Protein AF-A0A9E5K8C0-F1 (afdb_monomer)

Sequence (61 aa):
MPVYESVPGWEEPLTEIRKYESLPTNFKNYLKFVEEHTGARINLLSTGAGREQVIDLKKAF

Mean predicted aligned error: 3.77 Å

pLDDT: mean 90.74, std 7.51, range [55.69, 97.06]

Structure (mmCIF, N/CA/C/O backbone):
data_AF-A0A9E5K8C0-F1
#
_entry.id   AF-A0A9E5K8C0-F1
#
loop_
_atom_site.group_PDB
_atom_site.id
_atom_site.type_symbol
_atom_site.label_atom_id
_atom_site.label_alt_id
_atom_site.label_comp_id
_atom_site.label_asym_id
_atom_site.label_entity_id
_atom_site.label_seq_id
_atom_site.pdbx_PDB_ins_code
_atom_site.Cartn_x
_atom_site.Cartn_y
_atom_site.Cartn_z
_atom_site.occupancy
_atom_site.B_iso_or_equiv
_atom_site.auth_seq_id
_atom_site.auth_comp_id
_atom_site.auth_asym_id
_atom_site.auth_atom_id
_atom_site.pdbx_PDB_model_num
ATOM 1 N N . MET A 1 1 ? 10.216 -12.870 -21.850 1.00 84.56 1 MET A N 1
ATOM 2 C CA . MET A 1 1 ? 10.143 -13.055 -20.382 1.00 84.56 1 MET A CA 1
ATOM 3 C C . MET A 1 1 ? 9.673 -11.744 -19.767 1.00 84.56 1 MET A C 1
ATOM 5 O O . MET A 1 1 ? 9.957 -10.719 -20.381 1.00 84.56 1 MET A O 1
ATOM 9 N N . PRO A 1 2 ? 8.932 -11.744 -18.646 1.00 92.00 2 PRO A N 1
ATOM 10 C CA . PRO A 1 2 ? 8.575 -10.500 -17.961 1.00 92.00 2 PRO A CA 1
ATOM 11 C C . PRO A 1 2 ? 9.833 -9.774 -17.459 1.00 92.00 2 PRO A C 1
ATOM 13 O O . PRO A 1 2 ? 10.807 -10.421 -17.075 1.00 92.00 2 PRO A O 1
ATOM 16 N N . VAL A 1 3 ? 9.801 -8.440 -17.481 1.00 93.75 3 VAL A N 1
ATOM 17 C CA . VAL A 1 3 ? 10.830 -7.581 -16.881 1.00 93.75 3 VAL A CA 1
ATOM 18 C C . VAL A 1 3 ? 10.278 -7.087 -15.551 1.00 93.75 3 VAL A C 1
ATOM 20 O O . VAL A 1 3 ? 9.200 -6.499 -15.521 1.00 93.75 3 VAL A O 1
ATOM 23 N N . TYR A 1 4 ? 10.990 -7.371 -14.465 1.00 93.56 4 TYR A N 1
ATOM 24 C CA . TYR A 1 4 ? 10.591 -6.983 -13.116 1.00 93.56 4 TYR A CA 1
ATOM 25 C C . TYR A 1 4 ? 11.421 -5.804 -12.627 1.00 93.56 4 TYR A C 1
ATOM 27 O O . TYR A 1 4 ? 12.615 -5.717 -12.913 1.00 93.56 4 TYR A O 1
ATOM 35 N N . GLU A 1 5 ? 10.792 -4.952 -11.826 1.00 94.19 5 GLU A N 1
ATOM 36 C CA . GLU A 1 5 ? 11.444 -3.882 -11.083 1.00 94.19 5 GLU A CA 1
ATOM 37 C C . GLU A 1 5 ? 11.354 -4.175 -9.584 1.00 94.19 5 GLU A C 1
ATOM 39 O O . GLU A 1 5 ? 10.348 -4.694 -9.098 1.00 94.19 5 GLU A O 1
ATOM 44 N N . SER A 1 6 ? 12.432 -3.889 -8.854 1.00 95.50 6 SER A N 1
ATOM 45 C CA . SER A 1 6 ? 12.498 -4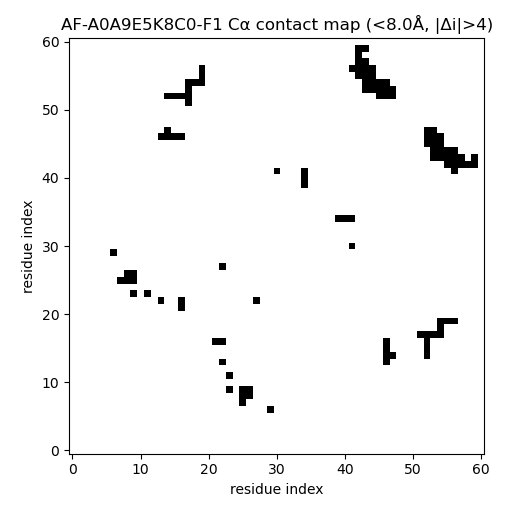.082 -7.404 1.00 95.50 6 SER A CA 1
ATOM 46 C C . SER A 1 6 ? 12.370 -2.745 -6.691 1.00 95.50 6 SER A C 1
ATOM 48 O O . SER A 1 6 ? 13.076 -1.795 -7.017 1.00 95.50 6 SER A O 1
ATOM 50 N N . VAL A 1 7 ? 11.511 -2.702 -5.677 1.00 95.94 7 VAL A N 1
ATOM 51 C CA . VAL A 1 7 ? 11.273 -1.523 -4.842 1.00 95.94 7 VAL A CA 1
ATOM 52 C C . VAL A 1 7 ? 11.543 -1.855 -3.372 1.00 95.94 7 VAL A C 1
ATOM 54 O O . VAL A 1 7 ? 11.415 -3.019 -2.980 1.00 95.94 7 VAL A O 1
ATOM 57 N N . PRO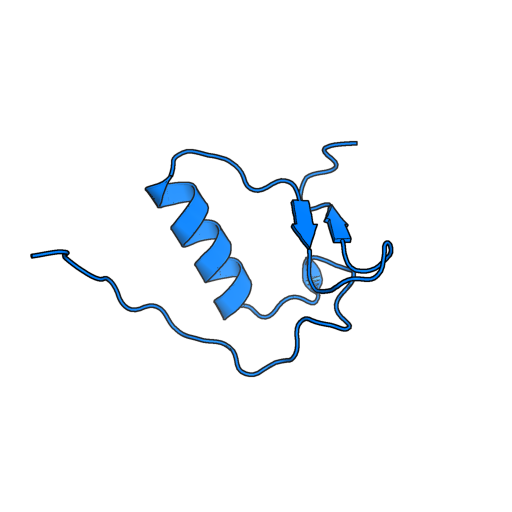 A 1 8 ? 11.912 -0.869 -2.535 1.00 97.06 8 PRO A N 1
ATOM 58 C CA . PRO A 1 8 ? 12.074 -1.088 -1.102 1.00 97.06 8 PRO A CA 1
ATOM 59 C C . PRO A 1 8 ? 10.780 -1.601 -0.458 1.00 97.06 8 PRO A C 1
ATOM 61 O O . PRO A 1 8 ? 9.711 -1.020 -0.648 1.00 97.06 8 PRO A O 1
ATOM 64 N N . GLY A 1 9 ? 10.887 -2.674 0.326 1.00 95.56 9 GLY A N 1
ATOM 65 C CA . GLY A 1 9 ? 9.777 -3.208 1.117 1.00 95.56 9 GLY A CA 1
ATOM 66 C C . GLY A 1 9 ? 9.520 -2.417 2.403 1.00 95.56 9 GLY A C 1
ATOM 67 O O . GLY A 1 9 ? 10.179 -1.418 2.692 1.00 95.56 9 GLY A O 1
ATOM 68 N N . TRP A 1 10 ? 8.562 -2.889 3.192 1.00 95.06 10 TRP A N 1
ATOM 69 C CA . TRP A 1 10 ? 8.235 -2.394 4.531 1.00 95.06 10 TRP A CA 1
ATOM 70 C C . TRP A 1 10 ? 8.050 -3.595 5.463 1.00 95.06 10 TRP A C 1
ATOM 72 O O . TRP A 1 10 ? 7.615 -4.658 5.018 1.00 95.06 10 TRP A O 1
ATOM 82 N N . GLU A 1 11 ? 8.386 -3.433 6.740 1.00 94.00 11 GLU A N 1
ATOM 83 C CA . GLU A 1 11 ? 8.221 -4.486 7.759 1.00 94.00 11 GLU A CA 1
ATOM 84 C C . GLU A 1 11 ? 7.060 -4.177 8.711 1.00 94.00 11 GLU A C 1
ATOM 86 O O . GLU A 1 11 ? 6.554 -5.054 9.410 1.00 94.00 11 GLU A O 1
ATOM 91 N N . GLU A 1 12 ? 6.611 -2.924 8.734 1.00 93.06 12 GLU A N 1
ATOM 92 C CA . GLU A 1 12 ? 5.578 -2.458 9.637 1.00 93.06 12 GLU A CA 1
ATOM 93 C C . GLU A 1 12 ? 4.200 -3.035 9.265 1.00 93.06 12 GLU A C 1
ATOM 95 O O . GLU A 1 12 ? 3.812 -3.052 8.088 1.00 93.06 12 GLU A O 1
ATOM 100 N N . PRO A 1 13 ? 3.408 -3.474 10.261 1.00 91.31 13 PRO A N 1
ATOM 101 C CA . PRO A 1 13 ? 2.099 -4.058 10.015 1.00 91.31 13 PRO A CA 1
ATOM 102 C C . PRO A 1 13 ? 1.099 -3.002 9.532 1.00 91.31 13 PRO A C 1
ATOM 104 O O . PRO A 1 13 ? 0.932 -1.948 10.143 1.00 91.31 13 PRO A O 1
ATOM 107 N N . LEU A 1 14 ? 0.367 -3.319 8.461 1.00 91.62 14 LEU A N 1
ATOM 108 C CA . LEU A 1 14 ? -0.656 -2.427 7.900 1.00 91.62 14 LEU A CA 1
ATOM 109 C C . LEU A 1 14 ? -2.047 -2.637 8.518 1.00 91.62 14 LEU A C 1
ATOM 111 O O . LEU A 1 14 ? -2.890 -1.743 8.456 1.00 91.62 14 LEU A O 1
ATOM 115 N N . THR A 1 15 ? -2.282 -3.797 9.136 1.00 88.06 15 THR A N 1
ATOM 116 C CA . THR A 1 15 ? -3.599 -4.269 9.595 1.00 88.06 15 THR A CA 1
ATOM 117 C C . THR A 1 15 ? -4.282 -3.327 10.587 1.00 88.06 15 THR A C 1
ATOM 119 O O . THR A 1 15 ? -5.505 -3.208 10.573 1.00 88.06 15 THR A O 1
ATOM 122 N N . GLU A 1 16 ? -3.522 -2.609 11.418 1.00 87.31 16 GLU A N 1
ATOM 123 C CA . GLU A 1 16 ? -4.046 -1.663 12.422 1.00 87.31 16 GLU A CA 1
ATOM 124 C C . GLU A 1 16 ? -4.078 -0.207 11.932 1.00 87.31 16 GLU A C 1
ATOM 126 O O . GLU A 1 16 ? -4.593 0.684 12.607 1.00 87.31 16 GLU A O 1
ATOM 131 N N . ILE A 1 17 ? -3.571 0.059 10.726 1.00 90.81 17 ILE A N 1
ATOM 132 C CA . ILE A 1 17 ? -3.517 1.411 10.182 1.00 90.81 17 IL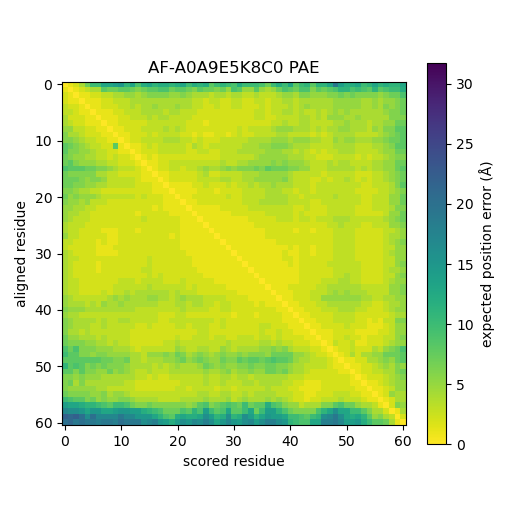E A CA 1
ATOM 133 C C . ILE A 1 17 ? -4.888 1.793 9.623 1.00 90.81 17 ILE A C 1
ATOM 135 O O . ILE A 1 17 ? -5.530 1.036 8.892 1.00 90.81 17 ILE A O 1
ATOM 139 N N . ARG A 1 18 ? -5.349 2.988 10.001 1.00 88.62 18 ARG A N 1
ATOM 140 C CA . ARG A 1 18 ? -6.648 3.565 9.603 1.00 88.62 18 ARG A CA 1
ATOM 141 C C . ARG A 1 18 ? -6.512 4.913 8.896 1.00 88.62 18 ARG A C 1
ATOM 143 O O . ARG A 1 18 ? -7.498 5.479 8.442 1.00 88.62 18 ARG A O 1
ATOM 150 N N . LYS A 1 19 ? -5.294 5.454 8.848 1.00 88.94 19 LYS A N 1
ATOM 151 C CA . LYS A 1 19 ? -4.984 6.786 8.329 1.00 88.94 19 LYS A CA 1
ATOM 152 C C . LYS A 1 19 ? -3.788 6.713 7.397 1.00 88.94 19 LYS A C 1
ATOM 154 O O . LYS A 1 19 ? -2.813 6.028 7.702 1.00 88.94 19 LYS A O 1
ATOM 159 N N . TYR A 1 20 ? -3.854 7.441 6.287 1.00 89.38 20 TYR A N 1
ATOM 160 C CA . TYR A 1 20 ? -2.786 7.455 5.290 1.00 89.38 20 TYR A CA 1
ATOM 161 C C . TYR A 1 20 ? -1.459 7.942 5.878 1.00 89.38 20 TYR A C 1
ATOM 163 O O . TYR A 1 20 ? -0.401 7.404 5.565 1.00 89.38 20 TYR A O 1
ATOM 171 N N . GLU A 1 21 ? -1.496 8.929 6.772 1.00 90.75 21 GLU A N 1
ATOM 172 C CA . GLU A 1 21 ? -0.307 9.531 7.373 1.00 90.75 21 GLU A CA 1
ATOM 173 C C . GLU A 1 21 ? 0.511 8.505 8.158 1.00 90.75 21 GLU A C 1
ATOM 175 O O . GLU A 1 21 ? 1.739 8.559 8.125 1.00 90.75 21 GLU A O 1
ATOM 180 N N . SER A 1 22 ? -0.163 7.535 8.773 1.00 91.56 22 SER A N 1
ATOM 181 C CA . SER A 1 22 ? 0.445 6.460 9.555 1.00 91.56 22 SER A CA 1
ATOM 182 C C . SER A 1 22 ? 1.022 5.325 8.704 1.00 91.56 22 SER A C 1
ATOM 184 O O . SER A 1 22 ? 1.688 4.46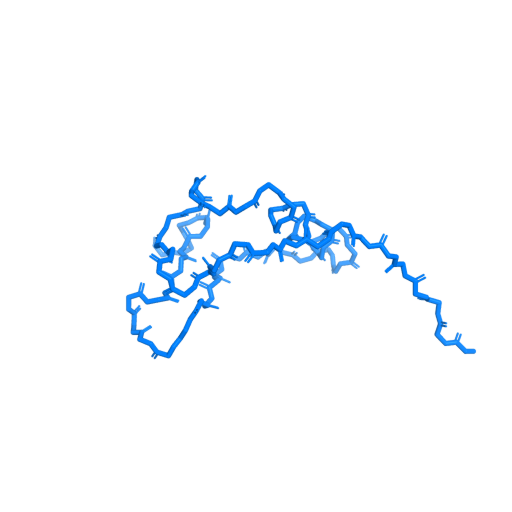0 9.260 1.00 91.56 22 SER A O 1
ATOM 186 N N . LEU A 1 23 ? 0.791 5.304 7.382 1.00 93.06 23 LEU A N 1
ATOM 187 C CA . LEU A 1 23 ? 1.377 4.281 6.511 1.00 93.06 23 LEU A CA 1
ATOM 188 C C . LEU A 1 23 ? 2.907 4.432 6.419 1.00 93.06 23 LEU A C 1
ATOM 190 O O . LEU A 1 23 ? 3.403 5.569 6.359 1.00 93.06 23 LEU A O 1
ATOM 194 N N . PRO A 1 24 ? 3.647 3.311 6.315 1.00 95.31 24 PRO A N 1
ATOM 195 C CA . PRO A 1 24 ? 5.091 3.329 6.120 1.00 95.31 24 PRO A CA 1
ATOM 196 C C . PRO A 1 24 ? 5.480 4.097 4.861 1.00 95.31 24 PRO A C 1
ATOM 198 O O . PRO A 1 24 ? 4.799 4.036 3.834 1.00 95.31 24 PRO A O 1
ATOM 201 N N . THR A 1 25 ? 6.610 4.796 4.914 1.00 95.12 25 THR A N 1
ATOM 202 C CA . THR A 1 25 ? 7.103 5.594 3.783 1.00 95.12 25 THR A CA 1
ATOM 203 C C . THR A 1 25 ? 7.313 4.737 2.536 1.00 95.12 25 THR A C 1
ATOM 205 O O . THR A 1 25 ? 6.882 5.120 1.450 1.00 95.12 25 THR A O 1
ATOM 208 N N . ASN A 1 26 ? 7.892 3.543 2.688 1.00 96.75 26 ASN A N 1
ATOM 209 C CA . ASN A 1 26 ? 8.127 2.638 1.561 1.00 96.75 26 ASN A CA 1
ATOM 210 C C . ASN A 1 26 ? 6.820 2.116 0.955 1.00 96.75 26 ASN A C 1
ATOM 212 O O . ASN A 1 26 ? 6.708 2.020 -0.264 1.00 96.75 26 ASN A O 1
ATOM 216 N N . PHE A 1 27 ? 5.792 1.888 1.776 1.00 95.50 27 PHE A N 1
ATOM 217 C CA . PHE A 1 27 ? 4.468 1.521 1.281 1.00 95.50 27 PHE A CA 1
ATOM 218 C C . PHE A 1 27 ? 3.819 2.654 0.475 1.00 95.50 27 PHE A C 1
ATOM 220 O O . PHE A 1 27 ? 3.281 2.422 -0.604 1.00 95.50 27 PHE A O 1
ATOM 227 N N . LYS A 1 28 ? 3.917 3.905 0.948 1.00 94.44 28 LYS A N 1
ATOM 228 C CA . LYS A 1 28 ? 3.439 5.080 0.194 1.00 94.44 28 LYS A CA 1
ATOM 229 C C . LYS A 1 28 ? 4.162 5.221 -1.149 1.00 94.44 28 LYS A C 1
ATOM 231 O O . LYS A 1 28 ? 3.523 5.505 -2.159 1.00 94.44 28 LYS A O 1
ATOM 236 N N . ASN A 1 29 ? 5.474 4.986 -1.171 1.00 96.00 29 ASN A N 1
ATOM 237 C CA . ASN A 1 29 ? 6.261 4.989 -2.406 1.00 96.00 29 ASN A CA 1
ATOM 238 C C . ASN A 1 29 ? 5.810 3.881 -3.365 1.00 96.00 29 ASN A C 1
ATOM 240 O O . ASN A 1 29 ? 5.711 4.123 -4.564 1.00 96.00 29 ASN A O 1
ATOM 244 N N . TYR A 1 30 ? 5.472 2.701 -2.842 1.00 96.12 30 TYR A N 1
ATOM 245 C CA . TYR A 1 30 ? 4.913 1.617 -3.642 1.00 96.12 30 TYR A CA 1
ATOM 246 C C . TYR A 1 30 ? 3.546 1.969 -4.244 1.00 96.12 30 TYR A C 1
ATOM 248 O O . TYR A 1 30 ? 3.323 1.723 -5.426 1.00 96.12 30 TYR A O 1
ATOM 256 N N . LEU A 1 31 ? 2.647 2.607 -3.485 1.00 94.62 31 LEU A N 1
ATOM 257 C CA . LEU A 1 31 ? 1.373 3.090 -4.034 1.00 94.62 31 LEU A CA 1
ATOM 258 C C . LEU A 1 31 ? 1.602 4.050 -5.207 1.00 94.62 31 LEU A C 1
ATOM 260 O O . LEU A 1 31 ? 0.997 3.882 -6.262 1.00 94.62 31 LEU A O 1
ATOM 264 N N . LYS A 1 32 ? 2.530 5.002 -5.048 1.00 94.69 32 LYS A N 1
ATOM 265 C CA . LYS A 1 32 ? 2.907 5.936 -6.114 1.00 94.69 32 LYS A CA 1
ATOM 266 C C . LYS A 1 32 ? 3.478 5.210 -7.337 1.00 94.69 32 LYS A C 1
ATOM 268 O O . LYS A 1 32 ? 3.077 5.515 -8.454 1.00 94.69 32 LYS A O 1
ATOM 273 N N . PHE A 1 33 ? 4.360 4.232 -7.129 1.00 96.31 33 PHE A N 1
ATOM 274 C CA . PHE A 1 33 ? 4.894 3.389 -8.200 1.00 96.31 33 PHE A CA 1
ATOM 275 C C . PHE A 1 33 ? 3.762 2.718 -8.993 1.00 96.31 33 PHE A C 1
ATOM 277 O O . PHE A 1 33 ? 3.746 2.784 -10.220 1.00 96.31 33 PHE A O 1
ATOM 284 N N . VAL A 1 34 ? 2.773 2.132 -8.312 1.00 95.75 34 VAL A N 1
ATOM 285 C CA . VAL A 1 34 ? 1.618 1.502 -8.970 1.00 95.75 34 VAL A CA 1
ATOM 286 C C . VAL A 1 34 ? 0.774 2.528 -9.735 1.00 95.75 34 VAL A C 1
ATOM 288 O O . VAL A 1 34 ? 0.395 2.260 -10.876 1.00 95.75 34 VAL A O 1
ATOM 291 N N . GLU A 1 35 ? 0.495 3.704 -9.165 1.00 95.75 35 GLU A N 1
ATOM 292 C CA . GLU A 1 35 ? -0.253 4.767 -9.858 1.00 95.75 35 GLU A CA 1
ATOM 293 C C . GLU A 1 35 ? 0.461 5.237 -11.135 1.00 95.75 35 GLU A C 1
ATOM 295 O O . GLU A 1 35 ? -0.172 5.382 -12.180 1.00 95.75 35 GLU A O 1
ATOM 300 N N . GLU A 1 36 ? 1.782 5.426 -11.084 1.00 96.19 36 GLU A N 1
ATOM 301 C CA . GLU A 1 36 ? 2.587 5.862 -12.232 1.00 96.19 36 GLU A CA 1
ATOM 302 C C . GLU A 1 36 ? 2.604 4.821 -13.360 1.00 96.19 36 GLU A C 1
ATOM 304 O O . GLU A 1 36 ? 2.474 5.180 -14.529 1.00 96.19 36 GLU A O 1
ATOM 309 N N . HIS A 1 37 ? 2.699 3.531 -13.022 1.00 95.44 37 HIS A N 1
ATOM 310 C CA . HIS A 1 37 ? 2.758 2.450 -14.012 1.00 95.44 37 HIS A CA 1
ATOM 311 C C . HIS A 1 37 ? 1.394 2.081 -14.594 1.00 95.44 37 HIS A C 1
ATOM 313 O O . HIS A 1 37 ? 1.305 1.623 -15.732 1.00 95.44 37 HIS A O 1
ATOM 319 N N . THR A 1 38 ? 0.324 2.256 -13.820 1.00 95.94 38 THR A N 1
ATOM 320 C CA . THR A 1 38 ? -1.040 1.956 -14.278 1.00 95.94 38 THR A CA 1
ATOM 321 C C . THR A 1 38 ? -1.721 3.159 -14.925 1.00 95.94 38 THR A C 1
ATOM 323 O O . THR A 1 38 ? -2.691 2.983 -15.660 1.00 95.94 38 THR A O 1
ATOM 326 N N . GLY A 1 39 ? -1.258 4.381 -14.640 1.00 95.44 39 GLY A N 1
ATOM 327 C CA . GLY A 1 39 ? -1.941 5.626 -15.004 1.00 95.44 39 GLY A CA 1
ATOM 328 C C . GLY A 1 39 ? -3.277 5.828 -14.275 1.00 95.44 39 GLY A C 1
ATOM 329 O O . GLY A 1 39 ? -4.003 6.781 -14.567 1.00 95.44 39 GLY A O 1
ATOM 330 N N . ALA A 1 40 ? -3.621 4.937 -13.341 1.00 94.88 40 ALA A N 1
ATOM 331 C CA . ALA A 1 40 ? -4.856 4.961 -12.577 1.00 94.88 40 ALA A CA 1
ATOM 332 C C . ALA A 1 40 ? -4.587 5.454 -11.157 1.00 94.88 40 ALA A C 1
ATOM 334 O O . ALA A 1 40 ? -3.542 5.183 -10.573 1.00 94.88 40 ALA A O 1
ATOM 335 N N . ARG A 1 41 ? -5.558 6.169 -10.586 1.00 91.69 41 ARG A N 1
ATOM 336 C CA . ARG A 1 41 ? -5.458 6.663 -9.210 1.00 91.69 41 ARG A CA 1
ATOM 337 C C . ARG A 1 41 ? -5.961 5.628 -8.214 1.00 91.69 41 ARG A C 1
ATOM 339 O O . ARG A 1 41 ? -7.010 5.019 -8.432 1.00 91.69 41 ARG A O 1
ATOM 346 N N . ILE A 1 42 ? -5.268 5.498 -7.090 1.00 93.31 42 ILE A N 1
ATOM 347 C CA . ILE A 1 42 ? -5.676 4.663 -5.963 1.00 93.31 42 ILE A CA 1
ATOM 348 C C . ILE A 1 42 ? -6.473 5.530 -4.987 1.00 93.31 42 ILE A C 1
ATOM 350 O O . ILE A 1 42 ? -5.941 6.415 -4.319 1.00 93.31 42 ILE A O 1
ATOM 354 N N . ASN A 1 43 ? -7.772 5.255 -4.892 1.00 92.31 43 ASN A N 1
ATOM 355 C CA . ASN A 1 43 ? -8.677 5.998 -4.013 1.00 92.31 43 ASN A CA 1
ATOM 356 C C . ASN A 1 43 ? -8.916 5.295 -2.672 1.00 92.31 43 ASN A C 1
ATOM 358 O O . ASN A 1 43 ? -9.058 5.958 -1.648 1.00 92.31 43 ASN A O 1
ATOM 362 N N . LEU A 1 44 ? -8.949 3.962 -2.677 1.00 91.94 44 LEU A N 1
ATOM 363 C CA . LEU A 1 44 ? -9.258 3.143 -1.509 1.00 91.94 44 LEU A CA 1
ATOM 364 C C . LEU A 1 44 ? -8.165 2.113 -1.277 1.00 91.94 44 LEU A C 1
ATOM 366 O O . LEU A 1 44 ? -7.671 1.493 -2.219 1.00 9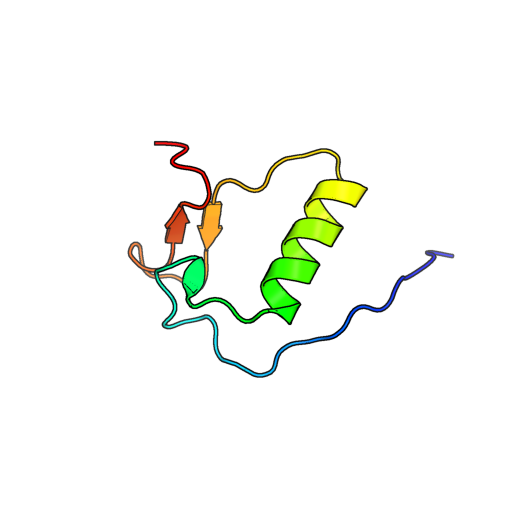1.94 44 LEU A O 1
ATOM 370 N N . LEU A 1 45 ? -7.852 1.894 -0.005 1.00 92.31 45 LEU A N 1
ATOM 371 C CA . LEU A 1 45 ? -6.903 0.886 0.437 1.00 92.31 45 LEU A CA 1
ATOM 372 C C . LEU A 1 45 ? -7.533 0.020 1.530 1.00 92.31 45 LEU A C 1
ATOM 374 O O . LEU A 1 45 ? -7.802 0.513 2.621 1.00 92.31 45 LEU A O 1
ATOM 378 N N . SER A 1 46 ? -7.719 -1.272 1.255 1.00 92.44 46 SER A N 1
ATOM 379 C CA . SER A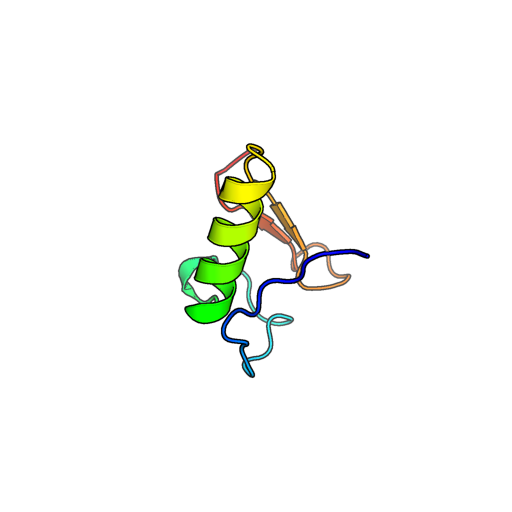 1 46 ? -8.140 -2.256 2.261 1.00 92.44 46 SER A CA 1
ATOM 380 C C . SER A 1 46 ? -6.910 -2.847 2.946 1.00 92.44 46 SER A C 1
ATOM 382 O O . SER A 1 46 ? -6.077 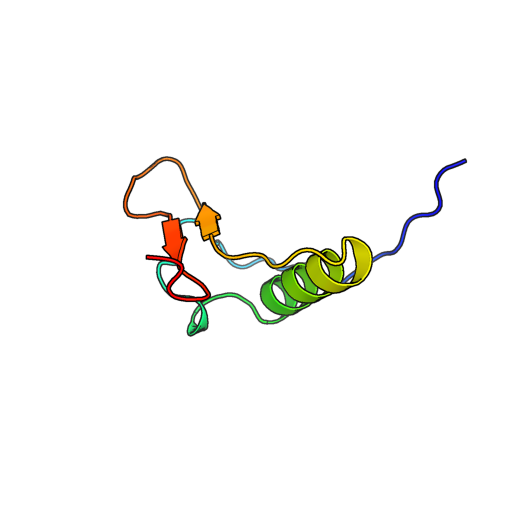-3.462 2.284 1.00 92.44 46 SER A O 1
ATOM 384 N N . THR A 1 47 ? -6.791 -2.675 4.260 1.00 91.31 47 THR A N 1
ATOM 385 C CA . THR A 1 47 ? -5.698 -3.226 5.079 1.00 91.31 47 THR A CA 1
ATOM 386 C C . THR A 1 47 ? -6.099 -4.483 5.856 1.00 91.31 47 THR A C 1
ATOM 388 O O . THR A 1 47 ? -5.257 -5.092 6.513 1.00 91.31 47 THR A O 1
ATOM 391 N N . GLY A 1 48 ? -7.360 -4.914 5.759 1.00 89.69 48 GLY A N 1
ATOM 392 C CA . GLY A 1 48 ? -7.856 -6.158 6.349 1.00 89.69 48 GLY A CA 1
ATOM 393 C C . GLY A 1 48 ? -9.314 -6.454 5.982 1.00 89.69 48 GLY A C 1
ATOM 394 O O . GLY A 1 48 ? -9.839 -5.876 5.032 1.00 89.69 48 GLY A O 1
ATOM 395 N N . ALA A 1 49 ? -9.943 -7.385 6.706 1.00 89.19 49 ALA A N 1
ATOM 396 C CA . ALA A 1 49 ? -11.307 -7.864 6.448 1.00 89.19 49 ALA A CA 1
ATOM 397 C C . ALA A 1 49 ? -12.408 -7.019 7.125 1.00 89.19 49 ALA A C 1
ATOM 399 O O . ALA A 1 49 ? -13.570 -7.085 6.718 1.00 89.19 49 ALA A O 1
ATOM 400 N N . GLY A 1 50 ? -12.066 -6.255 8.167 1.00 87.62 50 GLY A N 1
ATOM 401 C CA . GLY A 1 50 ? -12.988 -5.370 8.879 1.00 87.62 50 GLY A CA 1
ATOM 402 C C . GLY A 1 50 ? -13.396 -4.157 8.041 1.00 87.62 50 GLY A C 1
ATOM 403 O O . GLY A 1 50 ? -12.622 -3.656 7.228 1.00 87.62 50 GLY A O 1
ATOM 404 N N . ARG A 1 51 ? -14.616 -3.646 8.254 1.00 85.38 51 ARG A N 1
ATOM 405 C CA . ARG A 1 51 ? -15.133 -2.470 7.519 1.00 85.38 51 ARG A CA 1
ATOM 406 C C . ARG A 1 51 ? -14.333 -1.207 7.819 1.00 85.38 51 ARG A C 1
ATOM 408 O O . ARG A 1 51 ? -14.178 -0.347 6.964 1.00 85.38 51 ARG A O 1
ATOM 415 N N . GLU A 1 52 ? -13.836 -1.105 9.042 1.00 85.56 52 GLU A N 1
ATOM 416 C CA . GLU A 1 52 ? -12.954 -0.048 9.510 1.00 85.56 52 GLU A CA 1
ATOM 417 C C . GLU A 1 52 ? -11.538 -0.163 8.934 1.00 85.56 52 GLU A C 1
ATOM 419 O O . GLU A 1 52 ? -10.800 0.815 8.953 1.00 85.56 52 GLU A O 1
ATOM 424 N N . GLN A 1 53 ? -11.151 -1.318 8.384 1.00 89.62 53 GLN A N 1
ATOM 425 C CA . GLN A 1 53 ? -9.832 -1.555 7.786 1.00 89.62 53 GLN A CA 1
ATOM 426 C C . GLN A 1 53 ? -9.771 -1.099 6.323 1.00 89.62 53 GLN A C 1
ATOM 428 O O . GLN A 1 53 ? -9.102 -1.713 5.494 1.00 89.62 53 GLN A O 1
ATOM 433 N N . VAL A 1 54 ? -10.484 -0.021 5.999 1.00 90.62 54 VAL A N 1
ATOM 434 C CA . VAL A 1 54 ? -10.466 0.624 4.688 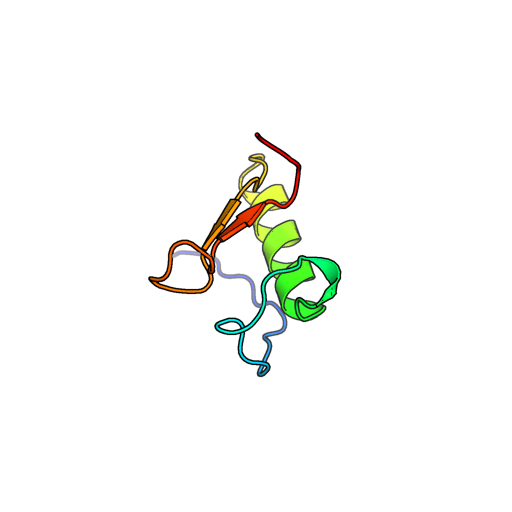1.00 90.62 54 VAL A CA 1
ATOM 435 C C . VAL A 1 54 ? -10.071 2.081 4.882 1.00 90.62 54 VAL A C 1
ATOM 437 O O . VAL A 1 54 ? -10.715 2.817 5.625 1.00 90.62 54 VAL A O 1
ATOM 440 N N . ILE A 1 55 ? -8.998 2.497 4.215 1.00 90.75 55 ILE A N 1
ATOM 441 C CA . ILE A 1 55 ? -8.494 3.868 4.242 1.00 90.75 55 ILE A CA 1
ATOM 442 C C . ILE A 1 55 ? -8.934 4.565 2.957 1.00 90.75 55 ILE A C 1
ATOM 444 O O . ILE A 1 55 ? -8.590 4.123 1.858 1.00 90.75 55 ILE A O 1
ATOM 448 N N . ASP A 1 56 ? -9.664 5.670 3.104 1.00 89.56 56 ASP A N 1
ATOM 449 C CA . ASP A 1 56 ? -9.965 6.575 1.997 1.00 89.56 56 ASP A CA 1
ATOM 450 C C . ASP A 1 56 ? -8.818 7.577 1.817 1.00 89.56 56 ASP A C 1
ATOM 452 O O . ASP A 1 56 ? -8.550 8.414 2.682 1.00 89.56 56 ASP A O 1
ATOM 456 N N . LEU A 1 57 ? -8.108 7.460 0.696 1.00 86.88 57 LEU A N 1
ATOM 457 C CA . LEU A 1 57 ? -6.904 8.237 0.408 1.00 86.88 57 LEU A CA 1
ATOM 458 C C . LEU A 1 57 ? -7.204 9.610 -0.189 1.00 86.88 57 LEU A C 1
ATOM 460 O O . LEU A 1 57 ? -6.387 10.528 -0.081 1.00 86.88 57 LEU A O 1
ATOM 464 N N . LYS A 1 58 ? -8.341 9.747 -0.872 1.00 78.56 58 LYS A N 1
ATOM 465 C CA . LYS A 1 58 ? -8.667 10.939 -1.668 1.00 78.56 58 LYS A CA 1
ATOM 466 C C . LYS A 1 58 ? -10.053 11.500 -1.388 1.00 78.56 58 LYS A C 1
ATOM 468 O O . LYS A 1 58 ? -10.437 12.444 -2.070 1.00 78.56 58 LYS A O 1
ATOM 473 N N . LYS A 1 59 ? -10.749 10.987 -0.369 1.00 68.19 59 LYS A N 1
ATOM 474 C CA . LYS A 1 59 ? -12.155 11.296 -0.090 1.00 68.19 59 LYS A CA 1
ATOM 475 C C . LYS A 1 59 ? -12.977 11.078 -1.352 1.00 68.19 59 LYS A C 1
ATOM 477 O O . LYS A 1 59 ? -13.555 12.005 -1.911 1.00 68.19 59 LYS A O 1
ATOM 482 N N . ALA A 1 60 ? -12.904 9.851 -1.865 1.00 62.44 60 ALA A N 1
ATOM 483 C CA . ALA A 1 60 ? -13.711 9.447 -3.012 1.00 62.44 60 ALA A CA 1
ATOM 484 C C . ALA A 1 60 ? -15.205 9.329 -2.650 1.00 62.44 60 ALA A C 1
ATOM 486 O O . ALA A 1 60 ? -16.032 9.171 -3.551 1.00 62.44 60 ALA A O 1
ATOM 487 N N . PHE A 1 61 ? -15.522 9.451 -1.355 1.00 55.69 61 PHE A N 1
ATOM 488 C CA . PHE A 1 61 ? -16.855 9.604 -0.785 1.00 55.69 61 PHE A CA 1
ATOM 489 C C . PHE A 1 61 ? -16.957 10.867 0.078 1.00 55.69 61 PHE A C 1
ATOM 491 O O . PHE A 1 61 ? -15.950 11.244 0.726 1.00 55.69 61 PHE A O 1
#

Foldseek 3Di:
DDDDDDFDDDDDQLLPDQEPVPDDPSVVVVQVVCCVVVVDHDQWDQSDDDPSSIHGPPPPD

Secondary structure (DSSP, 8-state):
-----------S--TT--SGGGS-HHHHHHHHHHHHHH-----EEE-SSSTTSEEESS---

Radius of gyration: 12.78 Å; Cα contacts (8 Å, |Δi|>4): 56; chains: 1; bounding box: 29×24×33 Å

Solvent-accessible surface area (backbone atoms only — not compar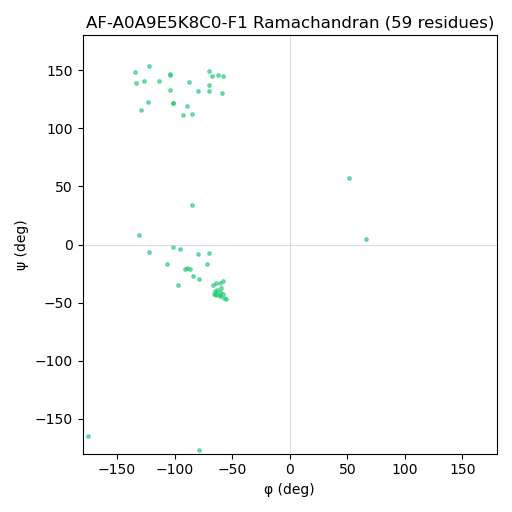able to full-atom values): 4041 Å² total; per-residue (Å²): 131,90,86,85,84,90,75,74,74,74,86,75,79,53,59,84,48,60,48,75,86,76,51,54,69,41,51,55,51,48,53,51,52,51,26,69,76,66,75,46,84,79,43,72,45,74,43,56,90,53,86,73,18,48,30,70,71,66,61,86,114

Nearest PDB structures (foldseek):
  5i34-assembly1_A  TM=9.587E-01  e=2.528E-03  Cryptococcus neoformans H99
  5i34-assembly1_B  TM=9.637E-01  e=3.840E-03  Cryptococcus neoformans H99
  2v40-assembly1_A-2  TM=9.583E-01  e=5.074E-03  Homo sapiens
  1dj3-assembly1_B  TM=9.751E-01  e=8.857E-03  Triticum aestivum
  6jrq-assembly1_B  TM=8.170E-01  e=8.857E-03  Thermus thermophilus HB8